Protein AF-A0A6J3V9W3-F1 (afdb_monomer)

Radius of gyration: 33.71 Å; Cα contacts (8 Å, |Δi|>4): 13; chains: 1; bounding box: 71×50×79 Å

InterPro domains:
  IPR002487 Transcription factor, K-box [PF01486] (4-91)
  IPR002487 Transcription factor, K-box [PS51297] (7-97)

Nearest PDB structures (foldseek):
  6b87-assembly1_A-2  TM=5.148E-01  e=8.961E+00  synthetic construct

Organism: NCBI:txid28532

Sequence (130 aa):
SDPASEVKFWQREVVALRQQLDSLQENHRQMMGQELPGLGAKGLQNLENQLEMSLRGVRMRKDQRMIDEIQELKRKGTFIHEENVELYKKVHEERAKNGTNMDSLLTNGLDIGDASSVPVQQIYEPLTSG

Structure (mmCIF, N/CA/C/O backbone):
data_AF-A0A6J3V9W3-F1
#
_entry.id   AF-A0A6J3V9W3-F1
#
loop_
_atom_site.group_PDB
_atom_site.id
_atom_site.type_symbol
_atom_site.label_atom_id
_atom_site.label_alt_id
_atom_site.label_comp_id
_atom_site.label_asym_id
_atom_site.label_entity_id
_atom_site.label_seq_id
_atom_site.pdbx_PDB_ins_code
_atom_site.Cartn_x
_atom_site.Cartn_y
_atom_site.Cartn_z
_atom_site.occupancy
_atom_site.B_iso_or_equiv
_atom_site.auth_seq_id
_atom_site.auth_comp_id
_atom_site.auth_asym_id
_atom_site.auth_atom_id
_atom_site.pdbx_PDB_model_num
ATOM 1 N N . SER A 1 1 ? -37.666 -29.175 15.762 1.00 60.62 1 SER A N 1
ATOM 2 C CA . SER A 1 1 ? -37.136 -27.960 16.404 1.00 60.62 1 SER A CA 1
ATOM 3 C C . SER A 1 1 ? -38.277 -27.107 16.904 1.00 60.62 1 SER A C 1
ATOM 5 O O . SER A 1 1 ? -39.293 -27.038 16.226 1.00 60.62 1 SER A O 1
ATOM 7 N N . ASP A 1 2 ? -38.132 -26.521 18.092 1.00 81.38 2 ASP A N 1
ATOM 8 C CA . ASP A 1 2 ? -39.088 -25.563 18.653 1.00 81.38 2 ASP A CA 1
ATOM 9 C C . ASP A 1 2 ? -38.917 -24.192 17.955 1.00 81.38 2 ASP A C 1
ATOM 11 O O . ASP A 1 2 ? -37.836 -23.603 18.067 1.00 81.38 2 ASP A O 1
ATOM 15 N N . PRO A 1 3 ? -39.939 -23.672 17.246 1.00 79.31 3 PRO A N 1
ATOM 16 C CA . PRO A 1 3 ? -39.862 -22.400 16.521 1.00 79.31 3 PRO A CA 1
ATOM 17 C C . PRO A 1 3 ? -39.461 -21.213 17.407 1.00 79.31 3 PRO A C 1
ATOM 19 O O . PRO A 1 3 ? -38.773 -20.298 16.959 1.00 79.31 3 PRO A O 1
ATOM 22 N N . ALA A 1 4 ? -39.844 -21.225 18.688 1.00 83.38 4 ALA A N 1
ATOM 23 C CA . ALA A 1 4 ? -39.519 -20.140 19.611 1.00 83.38 4 ALA A CA 1
ATOM 24 C C . ALA A 1 4 ? -38.020 -20.087 19.950 1.00 83.38 4 ALA A C 1
ATOM 26 O O . ALA A 1 4 ? -37.459 -19.010 20.172 1.00 83.38 4 ALA A O 1
ATOM 27 N N . SER A 1 5 ? -37.356 -21.241 19.969 1.00 89.12 5 SER A N 1
ATOM 28 C CA . SER A 1 5 ? -35.917 -21.348 20.204 1.00 89.12 5 SER A CA 1
ATOM 29 C C . SER A 1 5 ? -35.099 -20.818 19.019 1.00 89.12 5 SER A C 1
ATOM 31 O O . SER A 1 5 ? -34.083 -20.150 19.220 1.00 89.12 5 SER A O 1
ATOM 33 N N . GLU A 1 6 ? -35.575 -21.034 17.793 1.00 90.81 6 GLU A N 1
ATOM 34 C CA . GLU A 1 6 ? -34.937 -20.541 16.569 1.00 90.81 6 GLU A CA 1
ATOM 35 C C . GLU A 1 6 ? -35.047 -19.014 16.444 1.00 90.81 6 GLU A C 1
ATOM 37 O O . GLU A 1 6 ? -34.053 -18.333 16.194 1.00 90.81 6 GLU A O 1
ATOM 42 N N . VAL A 1 7 ? -36.216 -18.445 16.755 1.00 92.75 7 VAL A N 1
ATOM 43 C CA . VAL A 1 7 ? -36.409 -16.984 16.791 1.00 92.75 7 VAL A CA 1
ATOM 44 C C . VAL A 1 7 ? -35.481 -16.319 17.816 1.00 92.75 7 VAL A C 1
ATOM 46 O O . VAL A 1 7 ? -34.823 -15.327 17.506 1.00 92.75 7 VAL A O 1
ATOM 49 N N . LYS A 1 8 ? -35.352 -16.884 19.026 1.00 93.62 8 LYS A N 1
ATOM 50 C CA . LYS A 1 8 ? -34.433 -16.364 20.060 1.00 93.62 8 LYS A CA 1
ATOM 51 C C . LYS A 1 8 ? -32.960 -16.470 19.666 1.00 93.62 8 LYS A C 1
ATOM 53 O O . LYS A 1 8 ? -32.145 -15.668 20.124 1.00 93.62 8 LYS A O 1
ATOM 58 N N . PHE A 1 9 ? -32.590 -17.478 18.880 1.00 95.19 9 PHE A N 1
ATOM 59 C CA . PHE A 1 9 ? -31.240 -17.600 18.339 1.00 95.19 9 PHE A CA 1
ATOM 60 C C . PHE A 1 9 ? -30.956 -16.466 17.349 1.00 95.19 9 PHE A C 1
ATOM 62 O O . PHE A 1 9 ? -30.047 -15.674 17.591 1.00 95.19 9 PHE A O 1
ATOM 69 N N . TRP A 1 10 ? -31.794 -16.310 16.323 1.00 96.56 10 TRP A N 1
ATOM 70 C CA . TRP A 1 10 ? -31.618 -15.266 15.310 1.00 96.56 10 TRP A CA 1
ATOM 71 C C . TRP A 1 10 ? -31.676 -13.858 15.889 1.00 96.56 10 TRP A C 1
ATOM 73 O O . TRP A 1 10 ? -30.941 -12.976 15.456 1.00 96.56 10 TRP A O 1
ATOM 83 N N . GLN A 1 11 ? -32.493 -13.639 16.916 1.00 96.69 11 GLN A N 1
ATOM 84 C CA . GLN A 1 11 ? -32.549 -12.343 17.577 1.00 96.69 11 GLN A CA 1
ATOM 85 C C . GLN A 1 11 ? -31.245 -11.998 18.307 1.00 96.69 11 GLN A C 1
ATOM 87 O O . GLN A 1 11 ? -30.798 -10.855 18.238 1.00 96.69 11 GLN A O 1
ATOM 92 N N . ARG A 1 12 ? -30.602 -12.976 18.960 1.00 96.56 12 ARG A N 1
ATOM 93 C CA . ARG A 1 12 ? -29.270 -12.784 19.556 1.00 96.56 12 ARG A CA 1
ATOM 94 C C . ARG A 1 12 ? -28.209 -12.546 18.490 1.00 96.56 12 ARG A C 1
ATOM 96 O O . ARG A 1 12 ? -27.390 -11.649 18.657 1.00 96.56 12 ARG A O 1
ATOM 103 N N . GLU A 1 13 ? -28.273 -13.293 17.395 1.00 97.38 13 GLU A N 1
ATOM 104 C CA . GLU A 1 13 ? -27.333 -13.157 16.283 1.00 97.38 13 GLU A CA 1
ATOM 105 C C . GLU A 1 13 ? -27.401 -11.761 15.652 1.00 97.38 13 GLU A C 1
ATOM 107 O O . GLU A 1 13 ? -26.384 -11.095 15.477 1.00 97.38 13 GLU A O 1
ATOM 112 N N . VAL A 1 14 ? -28.610 -11.252 15.403 1.00 97.69 14 VAL A N 1
ATOM 113 C CA . VAL A 1 14 ? -28.812 -9.895 14.875 1.00 97.69 14 VAL A CA 1
ATOM 114 C C . VAL A 1 14 ? -28.243 -8.834 15.818 1.00 97.69 14 VAL A C 1
ATOM 116 O O . VAL A 1 14 ? -27.650 -7.863 15.352 1.00 97.69 14 VAL A O 1
ATOM 119 N N . VAL A 1 15 ? -28.410 -8.992 17.134 1.00 97.56 15 VAL A N 1
ATOM 120 C CA . VAL A 1 15 ? -27.837 -8.057 18.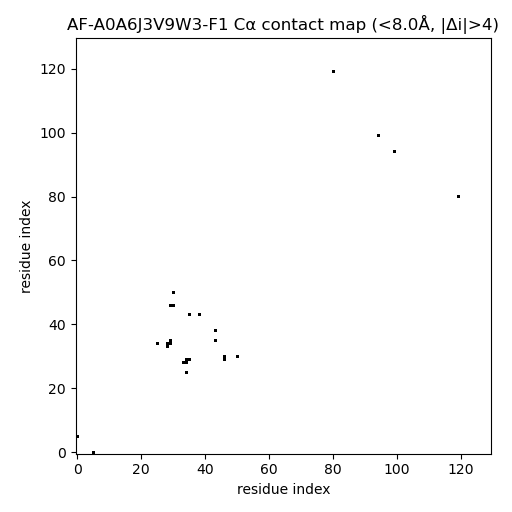114 1.00 97.56 15 VAL A CA 1
ATOM 121 C C . VAL A 1 15 ? -26.309 -8.107 18.088 1.00 97.56 15 VAL A C 1
ATOM 123 O O . VAL A 1 15 ? -25.677 -7.052 18.057 1.00 97.56 15 VAL A O 1
ATOM 126 N N . ALA A 1 16 ? -25.716 -9.301 18.041 1.00 97.75 16 ALA A N 1
ATOM 127 C CA . ALA A 1 16 ? -24.267 -9.468 17.983 1.00 97.75 16 ALA A CA 1
ATOM 128 C C . ALA A 1 16 ? -23.667 -8.844 16.712 1.00 97.75 16 ALA A C 1
ATOM 130 O O . ALA A 1 16 ? -22.702 -8.085 16.790 1.00 97.75 16 ALA A O 1
ATOM 131 N N . LEU A 1 17 ? -24.280 -9.088 15.550 1.00 98.06 17 LEU A N 1
ATOM 132 C CA . LEU A 1 17 ? -23.841 -8.514 14.276 1.00 98.06 17 LEU A CA 1
ATOM 133 C C . LEU A 1 17 ? -23.944 -6.985 14.258 1.00 98.06 17 LEU A C 1
ATOM 135 O O . LEU A 1 17 ? -23.051 -6.315 13.742 1.00 98.06 17 LEU A O 1
ATOM 139 N N . ARG A 1 18 ? -25.003 -6.416 14.848 1.00 97.88 18 ARG A N 1
ATOM 140 C CA . ARG A 1 18 ? -25.143 -4.957 14.981 1.00 97.88 18 ARG A CA 1
ATOM 141 C C . ARG A 1 18 ? -24.031 -4.366 15.841 1.00 97.88 18 ARG A C 1
ATOM 143 O O . ARG A 1 18 ? -23.386 -3.421 15.412 1.00 97.88 18 ARG A O 1
ATOM 150 N N . GLN A 1 19 ? -23.741 -4.975 16.988 1.00 97.94 19 GLN A N 1
ATOM 151 C CA . GLN A 1 19 ? -22.647 -4.530 17.856 1.00 97.94 19 GLN A CA 1
ATOM 152 C C . GLN A 1 19 ? -21.285 -4.603 17.155 1.00 97.94 19 GLN A C 1
ATOM 154 O O . GLN A 1 19 ? -20.473 -3.688 17.285 1.00 97.94 19 GLN A O 1
ATOM 159 N N . GLN A 1 20 ? -21.036 -5.666 16.384 1.00 97.94 20 GLN A N 1
ATOM 160 C CA . GLN A 1 20 ? -19.817 -5.780 15.583 1.00 97.94 20 GLN A CA 1
ATOM 161 C C . GLN A 1 20 ? -19.722 -4.668 14.535 1.00 97.94 20 GLN A C 1
ATOM 163 O O . GLN A 1 20 ? -18.673 -4.035 14.423 1.00 97.94 20 GLN A O 1
ATOM 168 N N . LEU A 1 21 ? -20.810 -4.395 13.811 1.00 97.75 21 LEU A N 1
ATOM 169 C CA . LEU A 1 21 ? -20.861 -3.319 12.823 1.00 97.75 21 LEU A CA 1
ATOM 170 C C . LEU A 1 21 ? -20.588 -1.952 13.461 1.00 97.75 21 LEU A C 1
ATOM 172 O O . LEU A 1 21 ? -19.737 -1.217 12.963 1.00 97.75 21 LEU A O 1
ATOM 176 N N . ASP A 1 22 ? -21.258 -1.642 14.569 1.00 96.88 22 ASP A N 1
ATOM 177 C CA . ASP A 1 22 ? -21.099 -0.369 15.274 1.00 96.88 22 ASP A CA 1
ATOM 178 C C . ASP A 1 22 ? -19.649 -0.191 15.747 1.00 96.88 22 ASP A C 1
ATOM 180 O O . ASP A 1 22 ? -19.043 0.860 15.534 1.00 96.88 22 ASP A O 1
ATOM 184 N N . SER A 1 23 ? -19.049 -1.253 16.302 1.00 94.38 23 SER A N 1
ATOM 185 C CA . SER A 1 23 ? -17.647 -1.242 16.735 1.00 94.38 23 SER A CA 1
ATOM 186 C C . SER A 1 23 ? -16.673 -1.021 15.576 1.00 94.38 23 SER A C 1
ATOM 188 O O . SER A 1 23 ? -15.695 -0.290 15.722 1.00 94.38 23 SER A O 1
ATOM 190 N N . LEU A 1 24 ? -16.947 -1.610 14.408 1.00 95.81 24 LEU A N 1
ATOM 191 C CA . LEU A 1 24 ? -16.111 -1.467 13.222 1.00 95.81 24 LEU A CA 1
ATOM 192 C C . LEU A 1 24 ? -16.199 -0.052 12.644 1.00 95.81 24 LEU A C 1
ATOM 194 O O . LEU A 1 24 ? -15.182 0.523 12.258 1.00 95.81 24 LEU A O 1
ATOM 198 N N . GLN A 1 25 ? -17.405 0.514 12.595 1.00 95.94 25 GLN A N 1
ATOM 199 C CA . GLN A 1 25 ? -17.630 1.879 12.127 1.00 95.94 25 GLN A CA 1
ATOM 200 C C . GLN A 1 25 ? -16.971 2.909 13.047 1.00 95.94 25 GLN A C 1
ATOM 202 O O . GLN A 1 25 ? -16.334 3.839 12.554 1.00 95.94 25 GLN A O 1
ATOM 207 N N . GLU A 1 26 ? -17.081 2.719 14.361 1.00 93.88 26 GLU A N 1
ATOM 208 C CA . GLU A 1 26 ? -16.383 3.533 15.357 1.00 93.88 26 GLU A CA 1
ATOM 209 C C . GLU A 1 26 ? -14.869 3.481 15.147 1.00 93.88 26 GLU A C 1
ATOM 211 O O . GLU A 1 26 ? -14.213 4.512 15.020 1.00 93.88 26 GLU A O 1
ATOM 216 N N . ASN A 1 27 ? -14.313 2.275 15.011 1.00 92.19 27 ASN A N 1
ATOM 217 C CA . ASN A 1 27 ? -12.882 2.102 14.783 1.00 92.19 27 ASN A CA 1
ATOM 218 C C . ASN A 1 27 ? -12.423 2.788 13.486 1.00 92.19 27 ASN A C 1
ATOM 220 O O . ASN A 1 27 ? -11.373 3.425 13.448 1.00 92.19 27 ASN A O 1
ATOM 224 N N . HIS A 1 28 ? -13.231 2.705 12.425 1.00 93.38 28 HIS A N 1
ATOM 225 C CA . HIS A 1 28 ? -12.956 3.402 11.173 1.00 93.38 28 HIS A CA 1
ATOM 226 C C . HIS A 1 28 ? -12.931 4.924 11.354 1.00 93.38 28 HIS A C 1
ATOM 228 O O . HIS A 1 28 ? -11.979 5.563 10.910 1.00 93.38 28 HIS A O 1
ATOM 234 N N . ARG A 1 29 ? -13.926 5.506 12.035 1.00 95.31 29 ARG A N 1
ATOM 235 C CA . ARG A 1 29 ? -13.952 6.945 12.343 1.00 95.31 29 ARG A CA 1
ATOM 236 C C . ARG A 1 29 ? -12.719 7.366 13.140 1.00 95.31 29 ARG A C 1
ATOM 238 O O . ARG A 1 29 ? -12.055 8.326 12.752 1.00 95.31 29 ARG A O 1
ATOM 245 N N . GLN A 1 30 ? -12.353 6.599 14.165 1.00 94.44 30 GLN A N 1
ATOM 246 C CA . GLN A 1 30 ? -11.154 6.846 14.968 1.00 94.44 30 GLN A CA 1
ATOM 247 C C . GLN A 1 30 ? -9.873 6.795 14.128 1.00 94.44 30 GLN A C 1
ATOM 249 O O . GLN A 1 30 ? -9.077 7.728 14.184 1.00 94.44 30 GLN A O 1
ATOM 254 N N . MET A 1 31 ? -9.695 5.781 13.273 1.00 92.88 31 MET A N 1
ATOM 255 C CA . MET A 1 31 ? -8.563 5.719 12.329 1.00 92.88 31 MET A CA 1
ATOM 256 C C . MET A 1 31 ? -8.514 6.911 11.367 1.00 92.88 31 MET A C 1
ATOM 258 O O . MET A 1 31 ? -7.432 7.312 10.946 1.00 92.88 31 MET A O 1
ATOM 262 N N . MET A 1 32 ? -9.666 7.505 11.052 1.00 93.25 32 MET A N 1
ATOM 263 C CA . MET A 1 32 ? -9.777 8.727 10.250 1.00 93.25 32 MET A CA 1
ATOM 264 C C . MET A 1 32 ? -9.605 10.017 11.071 1.00 93.25 32 MET A C 1
ATOM 266 O O . MET A 1 32 ? -9.806 11.110 10.541 1.00 93.25 32 MET A O 1
ATOM 270 N N . GLY A 1 33 ? -9.238 9.915 12.350 1.00 91.31 33 GLY A N 1
ATOM 271 C CA . GLY A 1 33 ? -9.026 11.052 13.244 1.00 91.31 33 GLY A CA 1
ATOM 272 C C . GLY A 1 33 ? -10.314 11.690 13.773 1.00 91.31 33 GLY A C 1
ATOM 273 O O . GLY A 1 33 ? -10.288 12.823 14.250 1.00 91.31 33 GLY A O 1
ATOM 274 N N . GLN A 1 34 ? -11.445 10.992 13.678 1.00 92.06 34 GLN A N 1
ATOM 275 C CA . GLN A 1 34 ? -12.752 11.455 14.146 1.00 92.06 34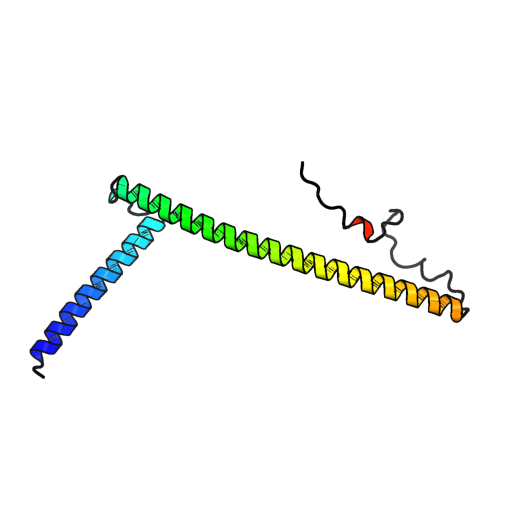 GLN A CA 1
ATOM 276 C C . GLN A 1 34 ? -13.086 10.829 15.505 1.00 92.06 34 GLN A C 1
ATOM 278 O O . GLN A 1 34 ? -12.553 9.781 15.854 1.00 92.06 34 GLN A O 1
ATOM 283 N N . GLU A 1 35 ? -13.953 11.482 16.288 1.00 88.00 35 GLU A N 1
ATOM 284 C CA . GLU A 1 35 ? -14.472 10.963 17.575 1.00 88.00 35 GLU A CA 1
ATOM 285 C C . GLU A 1 35 ? -13.388 10.574 18.610 1.00 88.00 35 GLU A C 1
ATOM 287 O O . GLU A 1 35 ? -13.629 9.882 19.597 1.00 88.00 35 GLU A O 1
ATOM 292 N N . LEU A 1 36 ? -12.191 11.145 18.454 1.00 84.50 36 LEU A N 1
ATOM 293 C CA . LEU A 1 36 ? -11.033 10.955 19.329 1.00 84.50 36 LEU A CA 1
ATOM 294 C C . LEU A 1 36 ? -11.218 11.372 20.801 1.00 84.50 36 LEU A C 1
ATOM 296 O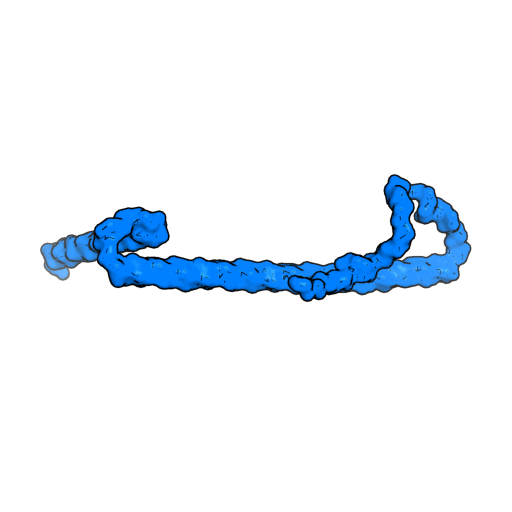 O . LEU A 1 36 ? -10.573 10.752 21.645 1.00 84.50 36 LEU A O 1
ATOM 300 N N . PRO A 1 37 ? -12.064 12.361 21.171 1.00 82.69 37 PRO A N 1
ATOM 301 C CA . PRO A 1 37 ? -12.270 12.720 22.578 1.00 82.69 37 PRO A CA 1
ATOM 302 C C . PRO A 1 37 ? -12.789 11.571 23.461 1.00 82.69 37 PRO A C 1
ATOM 304 O O . PRO A 1 37 ? -12.656 11.644 24.680 1.00 82.69 37 PRO A O 1
ATOM 307 N N . GLY A 1 38 ? -13.364 10.515 22.868 1.00 80.00 38 GLY A N 1
ATOM 308 C CA . GLY A 1 38 ? -13.774 9.297 23.577 1.00 80.00 38 GLY A CA 1
ATOM 309 C C . GLY A 1 38 ? -12.625 8.334 23.908 1.00 80.00 38 GLY A C 1
ATOM 310 O O . GLY A 1 38 ? -12.811 7.403 24.693 1.00 80.00 38 GLY A O 1
ATOM 311 N N . LEU A 1 39 ? -11.429 8.548 23.348 1.00 86.19 39 LEU A N 1
ATOM 312 C CA . LEU A 1 39 ? -10.245 7.727 23.587 1.00 86.19 39 LEU A CA 1
ATOM 313 C C . LEU A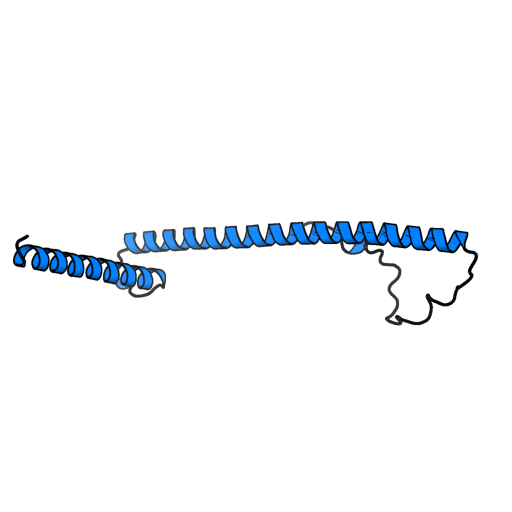 1 39 ? -9.375 8.331 24.695 1.00 86.19 39 LEU A C 1
ATOM 315 O O . LEU A 1 39 ? -8.935 9.476 24.630 1.00 86.19 39 LEU A O 1
ATOM 319 N N . GLY A 1 40 ? -9.054 7.525 25.708 1.00 91.25 40 GLY A N 1
ATOM 320 C CA . GLY A 1 40 ? -8.019 7.881 26.681 1.00 91.25 40 GLY A CA 1
ATOM 321 C C . GLY A 1 40 ? -6.613 7.854 26.065 1.00 91.25 40 GLY A C 1
ATOM 322 O O . GLY A 1 40 ? -6.403 7.293 24.990 1.00 91.25 40 GLY A O 1
ATOM 323 N N . ALA A 1 41 ? -5.615 8.368 26.792 1.00 93.19 41 ALA A N 1
ATOM 324 C CA . ALA A 1 41 ? -4.224 8.464 26.321 1.00 93.19 41 ALA A CA 1
ATOM 325 C C . ALA A 1 41 ? -3.653 7.139 25.774 1.00 93.19 41 ALA A C 1
ATOM 327 O O . ALA A 1 41 ? -3.009 7.116 24.730 1.00 93.19 41 ALA A O 1
ATOM 328 N N . LYS A 1 42 ? -3.947 6.009 26.432 1.00 93.94 42 LYS A N 1
ATOM 329 C CA . LYS A 1 42 ? -3.533 4.677 25.960 1.00 93.94 42 LYS A CA 1
ATOM 330 C C . LYS A 1 42 ? -4.202 4.285 24.636 1.00 93.94 42 LYS A C 1
ATOM 332 O O . LYS A 1 42 ? -3.571 3.651 23.799 1.00 93.94 42 LYS A O 1
ATOM 337 N N . GLY A 1 43 ? -5.474 4.644 24.458 1.00 91.50 43 GLY A N 1
ATOM 338 C CA . GLY A 1 43 ? -6.216 4.392 23.222 1.00 91.50 43 GLY A CA 1
ATOM 339 C C . GLY A 1 43 ? -5.655 5.203 22.057 1.00 91.50 43 GLY A C 1
ATOM 340 O O . GLY A 1 43 ? -5.415 4.645 20.992 1.00 91.50 43 GLY A O 1
ATOM 341 N N . LEU A 1 44 ? -5.349 6.480 22.300 1.00 94.75 44 LEU A N 1
ATOM 342 C CA . LEU A 1 44 ? -4.698 7.351 21.320 1.00 94.75 44 LEU A CA 1
ATOM 343 C C . LEU A 1 44 ? -3.305 6.840 20.929 1.00 94.75 44 LE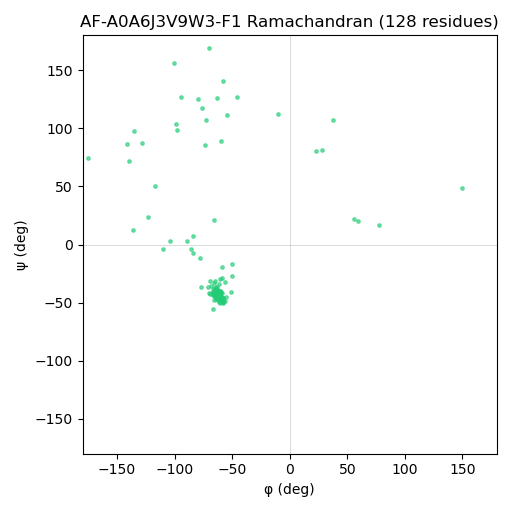U A C 1
ATOM 345 O O . LEU A 1 44 ? -3.012 6.760 19.741 1.00 94.75 44 LEU A O 1
ATOM 349 N N . GLN A 1 45 ? -2.484 6.408 21.893 1.00 95.81 45 GLN A N 1
ATOM 350 C CA . GLN A 1 45 ? -1.166 5.837 21.593 1.00 95.81 45 GLN A CA 1
ATOM 351 C C . GLN A 1 45 ? -1.263 4.565 20.741 1.00 95.81 45 GLN A C 1
ATOM 353 O O . GLN A 1 45 ? -0.473 4.360 19.823 1.00 95.81 45 GLN A O 1
ATOM 358 N N . ASN A 1 46 ? -2.231 3.692 21.034 1.00 94.69 46 ASN A N 1
ATOM 359 C CA . ASN A 1 46 ? -2.450 2.486 20.239 1.00 94.69 46 ASN A CA 1
ATOM 360 C C . ASN A 1 46 ? -2.861 2.827 18.802 1.00 94.69 46 ASN A C 1
ATOM 362 O O . ASN A 1 46 ? -2.359 2.210 17.864 1.00 94.69 46 ASN A O 1
ATOM 366 N N . LEU A 1 47 ? -3.752 3.807 18.644 1.00 95.38 47 LEU A N 1
ATOM 367 C CA . LEU A 1 47 ? -4.210 4.281 17.344 1.00 95.38 47 LEU A CA 1
ATOM 368 C C . LEU A 1 47 ? -3.055 4.871 16.526 1.00 95.38 47 LEU A C 1
ATOM 370 O O . LEU A 1 47 ? -2.886 4.523 15.359 1.00 95.38 47 LEU A O 1
ATOM 374 N N . GLU A 1 48 ? -2.227 5.708 17.151 1.00 95.56 48 GLU A N 1
ATOM 375 C CA . GLU A 1 48 ? -1.024 6.274 16.538 1.00 95.56 48 GLU A CA 1
ATOM 376 C C . GLU A 1 48 ? -0.068 5.172 16.067 1.00 95.56 48 GLU A C 1
ATOM 378 O O . GLU A 1 48 ? 0.304 5.145 14.894 1.00 95.56 48 GLU A O 1
ATOM 383 N N . ASN A 1 49 ? 0.247 4.206 16.934 1.00 97.19 49 ASN A N 1
ATOM 384 C CA . ASN A 1 49 ? 1.125 3.086 16.591 1.00 97.19 49 ASN A CA 1
ATOM 385 C C . ASN A 1 49 ? 0.570 2.271 15.411 1.00 97.19 49 ASN A C 1
ATOM 387 O O . ASN A 1 49 ? 1.311 1.885 14.505 1.00 97.19 49 ASN A O 1
ATOM 391 N N . GLN A 1 50 ? -0.741 2.014 15.392 1.00 96.31 50 GLN A N 1
ATOM 392 C CA . GLN A 1 50 ? -1.395 1.280 14.309 1.00 96.31 50 GLN A CA 1
ATOM 393 C C . GLN A 1 50 ? -1.319 2.043 12.977 1.00 96.31 50 GLN A C 1
ATOM 395 O O . GLN A 1 50 ? -0.997 1.457 11.934 1.00 96.31 50 GLN A O 1
ATOM 400 N N . LEU A 1 51 ? -1.576 3.352 13.001 1.00 96.81 51 LEU A N 1
ATOM 401 C CA . LEU A 1 51 ? -1.463 4.215 11.827 1.00 96.81 51 LEU A CA 1
ATOM 402 C C . LEU A 1 51 ? -0.016 4.295 11.334 1.00 96.81 51 LEU A C 1
ATOM 404 O O . LEU A 1 51 ? 0.224 4.124 10.140 1.00 96.81 51 LEU A O 1
ATOM 408 N N . GLU A 1 52 ? 0.957 4.459 12.228 1.00 97.81 52 GLU A N 1
ATOM 409 C CA . GLU A 1 52 ? 2.374 4.507 11.868 1.00 97.81 52 GLU A CA 1
ATOM 410 C C . GLU A 1 52 ? 2.836 3.198 11.213 1.00 97.81 52 GLU A C 1
ATOM 412 O O . GLU A 1 52 ? 3.432 3.215 10.130 1.00 97.81 52 GLU A O 1
ATOM 417 N N . MET A 1 53 ? 2.524 2.050 11.824 1.00 97.81 53 MET A N 1
ATOM 418 C CA . MET A 1 53 ? 2.887 0.736 11.287 1.00 97.81 53 MET A CA 1
ATOM 419 C C . MET A 1 53 ? 2.263 0.497 9.909 1.00 97.81 53 MET A C 1
ATOM 421 O O . MET A 1 53 ? 2.948 0.049 8.982 1.00 97.81 53 MET A O 1
ATOM 425 N N . SER A 1 54 ? 0.975 0.816 9.747 1.00 96.81 54 SER A N 1
ATOM 426 C CA . SER A 1 54 ? 0.279 0.643 8.468 1.00 96.81 54 SER A CA 1
ATOM 427 C C . SER A 1 54 ? 0.841 1.567 7.382 1.00 96.81 54 SER A C 1
ATOM 429 O O . SER A 1 54 ? 1.116 1.111 6.268 1.00 96.81 54 SER A O 1
ATOM 431 N N . LEU A 1 55 ? 1.114 2.833 7.711 1.00 97.75 55 LEU A N 1
ATOM 432 C CA . LEU A 1 55 ? 1.706 3.810 6.801 1.00 97.75 55 LEU A CA 1
ATOM 433 C C . LEU A 1 55 ? 3.118 3.398 6.377 1.00 97.75 55 LEU A C 1
ATOM 435 O O . LEU A 1 55 ? 3.445 3.460 5.189 1.00 97.75 55 LEU A O 1
ATOM 439 N N . ARG A 1 56 ? 3.940 2.928 7.322 1.00 98.44 56 ARG A N 1
ATOM 440 C CA . ARG A 1 56 ? 5.259 2.353 7.034 1.00 98.44 56 ARG A CA 1
ATOM 441 C C . ARG A 1 56 ? 5.137 1.191 6.051 1.00 98.44 56 ARG A C 1
ATOM 443 O O . ARG A 1 56 ? 5.834 1.185 5.042 1.00 98.44 56 ARG A O 1
ATOM 450 N N . GLY A 1 57 ? 4.216 0.256 6.286 1.00 98.44 57 GLY A N 1
ATOM 451 C CA . GLY A 1 57 ? 3.985 -0.878 5.388 1.00 98.44 57 GLY A CA 1
ATOM 452 C C . GLY A 1 57 ? 3.506 -0.473 3.987 1.00 98.44 57 GLY A C 1
ATOM 453 O O . GLY A 1 57 ? 3.898 -1.085 2.992 1.00 98.44 57 GLY A O 1
ATOM 454 N N . VAL A 1 58 ? 2.672 0.566 3.871 1.00 98.50 58 VAL A N 1
ATOM 455 C CA . VAL A 1 58 ? 2.260 1.126 2.569 1.00 98.50 58 VAL A CA 1
ATOM 456 C C . VAL A 1 58 ? 3.451 1.747 1.842 1.00 98.50 58 VAL A C 1
ATOM 458 O O . VAL A 1 58 ? 3.659 1.448 0.666 1.00 98.50 58 VAL A O 1
ATOM 461 N N . ARG A 1 59 ? 4.254 2.567 2.533 1.00 98.62 59 ARG A N 1
ATOM 462 C CA . ARG A 1 59 ? 5.45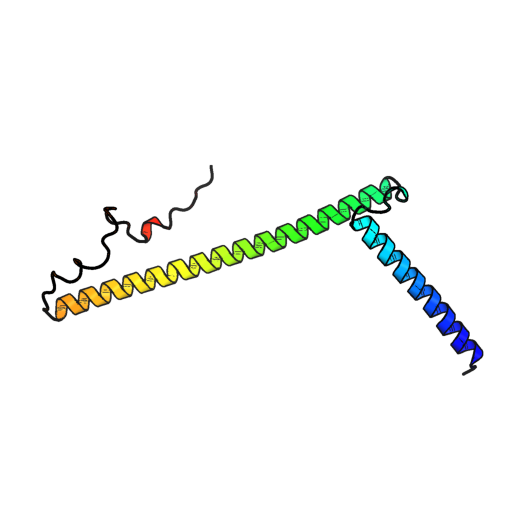2 3.198 1.960 1.00 98.62 59 ARG A CA 1
ATOM 463 C C . ARG A 1 59 ? 6.455 2.155 1.483 1.00 98.62 59 ARG A C 1
ATOM 465 O O . ARG A 1 59 ? 6.804 2.177 0.314 1.00 98.62 59 ARG A O 1
ATOM 472 N N . MET A 1 60 ? 6.790 1.175 2.321 1.00 98.56 60 MET A N 1
ATOM 473 C CA . MET A 1 60 ? 7.711 0.093 1.956 1.00 98.56 60 MET A CA 1
ATOM 474 C C . MET A 1 60 ? 7.268 -0.655 0.694 1.00 98.56 60 MET A C 1
ATOM 476 O O . MET A 1 60 ? 8.074 -0.880 -0.201 1.00 98.56 60 MET A O 1
ATOM 480 N N . ARG A 1 61 ? 5.980 -1.013 0.580 1.00 98.62 61 ARG A N 1
ATOM 481 C CA . ARG A 1 61 ? 5.462 -1.696 -0.619 1.00 98.62 61 ARG A CA 1
ATOM 482 C C . ARG A 1 61 ? 5.523 -0.820 -1.867 1.00 98.62 61 ARG A C 1
ATOM 484 O O . ARG A 1 61 ? 5.811 -1.324 -2.949 1.00 98.62 61 ARG A O 1
ATOM 491 N N . LYS A 1 62 ? 5.222 0.472 -1.726 1.00 98.62 62 LYS A N 1
ATOM 492 C CA . LYS A 1 62 ? 5.313 1.439 -2.824 1.00 98.62 62 LYS A CA 1
ATOM 493 C C . LYS A 1 62 ? 6.764 1.591 -3.285 1.00 98.62 62 LYS A C 1
ATOM 495 O O . LYS A 1 62 ? 7.018 1.528 -4.482 1.00 98.62 62 LYS A O 1
ATOM 500 N N . ASP A 1 63 ? 7.686 1.741 -2.342 1.00 98.56 63 ASP A N 1
ATOM 501 C CA . ASP A 1 63 ? 9.106 1.937 -2.620 1.00 98.56 63 ASP A CA 1
ATOM 502 C C . ASP A 1 63 ? 9.705 0.684 -3.271 1.00 98.56 63 ASP A C 1
ATOM 504 O O . ASP A 1 63 ? 10.367 0.801 -4.297 1.00 98.56 63 ASP A O 1
ATOM 508 N N . GLN A 1 64 ? 9.380 -0.515 -2.771 1.00 98.56 64 GLN A N 1
ATOM 509 C CA . GLN A 1 64 ? 9.805 -1.771 -3.397 1.00 98.56 64 GLN A CA 1
ATOM 510 C C . GLN A 1 64 ? 9.314 -1.875 -4.844 1.00 98.56 64 GLN A C 1
ATOM 512 O O . GLN A 1 64 ? 10.110 -2.120 -5.741 1.00 98.56 64 GLN A O 1
ATOM 517 N N . ARG A 1 65 ? 8.027 -1.600 -5.098 1.00 98.44 65 ARG A N 1
ATOM 518 C CA . ARG A 1 65 ? 7.477 -1.622 -6.462 1.00 98.44 65 ARG A CA 1
ATOM 519 C C . ARG A 1 65 ? 8.182 -0.626 -7.386 1.00 98.44 65 ARG A C 1
ATOM 521 O O . ARG A 1 65 ? 8.413 -0.939 -8.547 1.00 98.44 65 ARG A O 1
ATOM 528 N N . MET A 1 66 ? 8.491 0.575 -6.896 1.00 98.38 66 MET A N 1
ATOM 529 C CA . MET A 1 66 ? 9.222 1.574 -7.680 1.00 98.38 66 MET A CA 1
ATOM 530 C C . MET A 1 66 ? 10.647 1.112 -7.989 1.00 98.38 66 MET A C 1
ATOM 532 O O . MET A 1 66 ? 11.100 1.279 -9.116 1.00 98.38 66 MET A O 1
ATOM 536 N N . ILE A 1 67 ? 11.341 0.516 -7.016 1.00 98.38 67 ILE A N 1
ATOM 537 C CA . ILE A 1 67 ? 12.678 -0.058 -7.214 1.00 98.38 67 ILE A CA 1
ATOM 538 C C . ILE A 1 67 ? 12.630 -1.160 -8.275 1.00 98.38 67 ILE A C 1
ATOM 540 O O . ILE A 1 67 ? 13.446 -1.136 -9.196 1.00 98.38 67 ILE A O 1
ATOM 544 N N . ASP A 1 68 ? 11.662 -2.071 -8.181 1.00 98.50 68 ASP A N 1
ATOM 545 C CA . ASP A 1 68 ? 11.488 -3.167 -9.137 1.00 98.50 68 ASP A CA 1
ATOM 546 C C . ASP A 1 68 ? 11.246 -2.627 -10.559 1.00 98.50 68 ASP A C 1
ATOM 548 O O . ASP A 1 68 ? 11.893 -3.063 -11.511 1.00 98.50 68 ASP A O 1
ATOM 552 N N . GLU A 1 69 ? 10.380 -1.617 -10.705 1.00 98.31 69 GLU A N 1
ATOM 553 C CA . GLU A 1 69 ? 10.101 -0.980 -11.999 1.00 98.31 69 GLU A CA 1
ATOM 554 C C . GLU A 1 69 ? 11.343 -0.281 -12.572 1.00 98.31 69 GLU A C 1
ATOM 556 O O . GLU A 1 69 ? 11.661 -0.435 -13.750 1.00 98.31 69 GLU A O 1
ATOM 561 N N . ILE A 1 70 ? 12.098 0.446 -11.740 1.00 97.94 70 ILE A N 1
ATOM 562 C CA . ILE A 1 70 ? 13.353 1.089 -12.155 1.00 97.94 70 ILE A CA 1
ATOM 563 C C . ILE A 1 70 ? 14.358 0.040 -12.642 1.00 97.94 70 ILE A C 1
ATOM 565 O O . ILE A 1 70 ? 15.032 0.258 -13.650 1.00 97.94 70 ILE A O 1
ATOM 569 N N . GLN A 1 71 ? 14.487 -1.085 -11.939 1.00 97.75 71 GLN A N 1
ATOM 570 C CA . GLN A 1 71 ? 15.403 -2.158 -12.325 1.00 97.75 71 GLN A CA 1
ATOM 571 C C . GLN A 1 71 ? 14.993 -2.802 -13.650 1.00 97.75 71 GLN A C 1
ATOM 573 O O . GLN A 1 71 ? 15.845 -3.001 -14.519 1.00 97.75 71 GLN A O 1
ATOM 578 N N . GLU A 1 72 ? 13.703 -3.071 -13.844 1.00 98.31 72 GLU A N 1
ATOM 579 C CA . GLU A 1 72 ? 13.210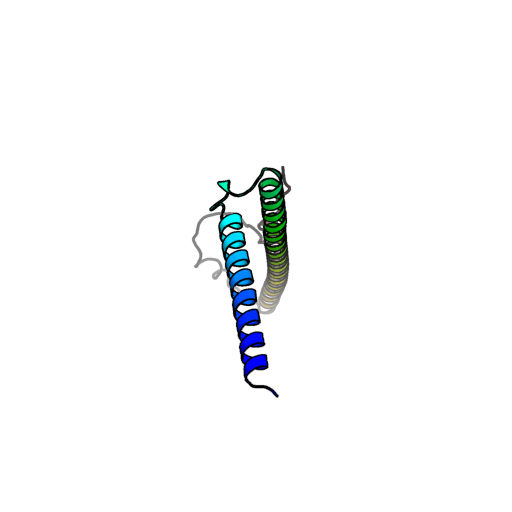 -3.659 -15.087 1.00 98.31 72 GLU A CA 1
ATOM 580 C C . GLU A 1 72 ? 13.371 -2.702 -16.275 1.00 98.31 72 GLU A C 1
ATOM 582 O O . GLU A 1 72 ? 13.815 -3.114 -17.349 1.00 98.31 72 GLU A O 1
ATOM 587 N N . LEU A 1 73 ? 13.089 -1.410 -16.086 1.00 97.69 73 LEU A N 1
ATOM 588 C CA . LEU A 1 73 ? 13.326 -0.393 -17.111 1.00 97.69 73 LEU A CA 1
ATOM 589 C C . LEU A 1 73 ? 14.812 -0.264 -17.449 1.00 97.69 73 LEU A C 1
ATOM 591 O O . LEU A 1 73 ? 15.159 -0.201 -18.628 1.00 97.69 73 LEU A O 1
ATOM 595 N N . LYS A 1 74 ? 15.702 -0.299 -16.449 1.00 95.44 74 LYS A N 1
ATOM 596 C CA . LYS A 1 74 ? 17.153 -0.306 -16.683 1.00 95.44 74 LYS A CA 1
ATOM 597 C C . LYS A 1 74 ? 17.588 -1.521 -17.495 1.00 95.44 74 LYS A C 1
ATOM 599 O O . LYS A 1 74 ? 18.363 -1.357 -18.431 1.00 95.44 74 LYS A O 1
ATOM 604 N N . ARG A 1 75 ? 17.070 -2.713 -17.181 1.00 96.94 75 ARG A N 1
ATOM 605 C CA . ARG A 1 75 ? 17.369 -3.952 -17.917 1.00 96.94 75 ARG A CA 1
ATOM 606 C C . ARG A 1 75 ? 16.918 -3.866 -19.374 1.00 96.94 75 ARG A C 1
ATOM 608 O O . ARG A 1 75 ? 17.685 -4.205 -20.271 1.00 96.94 75 ARG A O 1
ATOM 615 N N . LYS A 1 76 ? 15.699 -3.373 -19.617 1.00 96.62 76 LYS A N 1
ATOM 616 C CA . LYS A 1 76 ? 15.173 -3.148 -20.974 1.00 96.62 76 LYS A CA 1
ATOM 617 C C . LYS A 1 76 ? 15.997 -2.114 -21.738 1.00 96.62 76 LYS A C 1
ATOM 619 O O . LYS A 1 76 ? 16.305 -2.337 -22.902 1.00 96.62 76 LYS A O 1
ATOM 624 N N . GLY A 1 77 ? 16.377 -1.018 -21.081 1.00 92.69 77 GLY A N 1
ATOM 625 C CA . GLY A 1 77 ? 17.231 0.017 -21.664 1.00 92.69 77 GLY A CA 1
ATOM 626 C C . GLY A 1 77 ? 18.580 -0.537 -22.120 1.00 92.69 77 GLY A C 1
ATOM 627 O O . GLY A 1 77 ? 18.980 -0.305 -23.258 1.00 92.69 77 GLY A O 1
ATOM 628 N N . THR A 1 78 ? 19.237 -1.338 -21.276 1.00 92.19 78 THR A N 1
ATOM 629 C CA . THR A 1 78 ? 20.496 -2.012 -21.625 1.00 92.19 78 THR A CA 1
ATOM 630 C C . THR A 1 78 ? 20.320 -2.979 -22.794 1.00 92.19 78 THR A C 1
ATOM 632 O O . THR A 1 78 ? 21.084 -2.909 -23.750 1.00 92.19 78 THR A O 1
ATOM 635 N N . PHE A 1 79 ? 19.279 -3.815 -22.775 1.00 94.44 79 PHE A N 1
ATOM 636 C CA . PHE A 1 79 ? 19.012 -4.770 -23.855 1.00 94.44 79 PHE A CA 1
ATOM 637 C C . PHE A 1 79 ? 18.790 -4.082 -25.213 1.00 94.44 79 PHE A C 1
ATOM 639 O O . PHE A 1 79 ? 19.406 -4.449 -26.209 1.00 94.44 79 PHE A O 1
ATOM 646 N N . ILE A 1 80 ? 17.958 -3.035 -25.252 1.00 93.62 80 ILE A N 1
ATOM 647 C CA . ILE A 1 80 ? 17.701 -2.262 -26.480 1.00 93.62 80 ILE A CA 1
ATOM 648 C C . ILE A 1 80 ? 18.979 -1.564 -26.960 1.00 93.62 80 ILE A C 1
ATOM 650 O O . ILE A 1 80 ? 19.216 -1.441 -28.161 1.00 93.62 80 ILE A O 1
ATOM 654 N N . HIS A 1 81 ? 19.812 -1.083 -26.036 1.00 87.56 81 HIS A N 1
ATOM 655 C CA . HIS A 1 81 ? 21.090 -0.476 -26.388 1.00 87.56 81 HIS A CA 1
ATOM 656 C C . HIS A 1 81 ? 22.029 -1.485 -27.061 1.00 87.56 81 HIS A C 1
ATOM 658 O O . HIS A 1 81 ? 22.585 -1.178 -28.115 1.00 87.56 81 HIS A O 1
ATOM 664 N N . GLU A 1 82 ? 22.167 -2.682 -26.491 1.00 90.19 82 GLU A N 1
ATOM 665 C CA . GLU A 1 82 ? 22.981 -3.764 -27.054 1.00 90.19 82 GLU A CA 1
ATOM 666 C C . GLU A 1 82 ? 22.499 -4.166 -28.456 1.00 90.19 82 GLU A C 1
ATOM 668 O O . GLU A 1 82 ? 23.303 -4.227 -29.389 1.00 90.19 82 GLU A O 1
ATOM 673 N N . GLU A 1 83 ? 21.186 -4.344 -28.635 1.00 92.94 83 GLU A N 1
ATOM 674 C CA . GLU A 1 83 ? 20.585 -4.675 -29.932 1.00 92.94 83 GLU A CA 1
ATOM 675 C C . GLU A 1 83 ? 20.830 -3.570 -30.971 1.00 92.94 83 GLU A C 1
ATOM 677 O O . GLU A 1 83 ? 21.252 -3.848 -32.096 1.00 92.94 83 GLU A O 1
ATOM 682 N N . ASN A 1 84 ? 20.646 -2.300 -30.596 1.00 88.62 84 ASN A N 1
ATOM 683 C CA . ASN A 1 84 ? 20.918 -1.174 -31.489 1.00 88.62 84 ASN A CA 1
ATOM 684 C C . ASN A 1 84 ? 22.387 -1.132 -31.923 1.00 88.62 84 ASN A C 1
ATOM 686 O O . ASN A 1 84 ? 22.666 -0.931 -33.105 1.00 88.62 84 ASN A O 1
ATOM 690 N N . VAL A 1 85 ? 23.332 -1.340 -31.000 1.00 89.75 85 VAL A N 1
ATOM 691 C CA . VAL A 1 85 ? 24.770 -1.386 -31.319 1.00 89.75 85 VAL A CA 1
ATOM 692 C C . VAL A 1 85 ? 25.074 -2.511 -32.311 1.00 89.75 85 VAL A C 1
ATOM 694 O O . VAL A 1 85 ? 25.804 -2.294 -33.283 1.00 89.75 85 VAL A O 1
ATOM 697 N N . GLU A 1 86 ? 24.492 -3.696 -32.116 1.00 91.75 86 GLU A N 1
ATOM 698 C CA . GLU A 1 86 ? 24.669 -4.823 -33.033 1.00 91.75 86 GLU A CA 1
ATOM 699 C C . GLU A 1 86 ? 24.083 -4.534 -34.425 1.00 91.75 86 GLU A C 1
ATOM 701 O O . GLU A 1 86 ? 24.721 -4.824 -35.443 1.00 91.75 86 GLU A O 1
ATOM 706 N N . LEU A 1 87 ? 22.900 -3.918 -34.490 1.00 90.06 87 LEU A N 1
ATOM 707 C CA . LEU A 1 87 ? 22.266 -3.519 -35.747 1.00 90.06 87 LEU A CA 1
ATOM 708 C C . LEU A 1 87 ? 23.087 -2.464 -36.493 1.00 90.06 87 LEU A C 1
ATOM 710 O O . LEU A 1 87 ? 23.316 -2.621 -37.694 1.00 90.06 87 LEU A O 1
ATOM 714 N N . TYR A 1 88 ? 23.590 -1.434 -35.804 1.00 85.25 88 TYR A N 1
ATOM 715 C CA . TYR A 1 88 ? 24.477 -0.437 -36.412 1.00 85.25 88 TYR A CA 1
ATOM 716 C C . TYR A 1 88 ? 25.723 -1.095 -37.006 1.00 85.25 88 TYR A C 1
ATOM 718 O O . TYR A 1 88 ? 26.070 -0.827 -38.158 1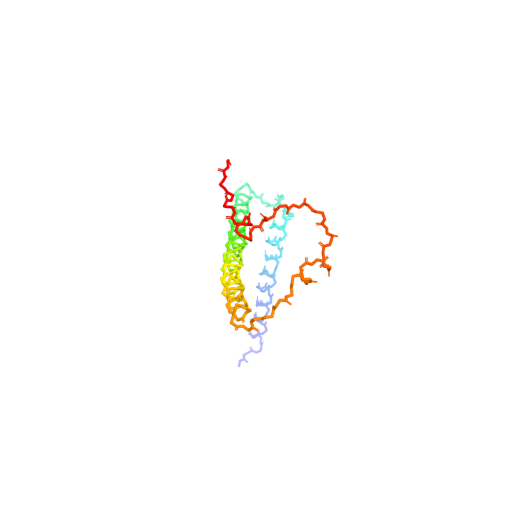.00 85.25 88 TYR A O 1
ATOM 726 N N . LYS A 1 89 ? 26.358 -2.007 -36.261 1.00 87.19 89 LYS A N 1
ATOM 727 C CA . LYS A 1 89 ? 27.521 -2.756 -36.746 1.00 87.19 89 LYS A CA 1
ATOM 728 C C . LYS A 1 89 ? 27.192 -3.548 -38.016 1.00 87.19 89 LYS A C 1
ATOM 730 O O . LYS A 1 89 ? 27.899 -3.403 -39.010 1.00 87.19 89 LYS A O 1
ATOM 735 N N . LYS A 1 90 ? 26.092 -4.310 -38.022 1.00 87.81 90 LYS A N 1
ATOM 736 C CA . LYS A 1 90 ? 25.643 -5.080 -39.198 1.00 87.81 90 LYS A CA 1
ATOM 737 C C . LYS A 1 90 ? 25.383 -4.183 -40.409 1.00 87.81 90 LYS A C 1
ATOM 739 O O . LYS A 1 90 ? 25.834 -4.495 -41.507 1.00 87.81 90 LYS A O 1
ATOM 744 N N . VAL A 1 91 ? 24.706 -3.048 -40.224 1.00 83.25 91 VAL A N 1
ATOM 745 C CA . VAL A 1 91 ? 24.440 -2.088 -41.310 1.00 83.25 91 VAL A CA 1
ATOM 746 C C . VAL A 1 91 ? 25.742 -1.543 -41.899 1.00 83.25 91 VAL A C 1
ATOM 748 O O . VAL A 1 91 ? 25.867 -1.454 -43.120 1.00 83.25 91 VAL A O 1
ATOM 751 N N . HIS A 1 92 ? 26.722 -1.198 -41.062 1.00 80.94 92 HIS A N 1
ATOM 752 C CA . HIS A 1 92 ? 28.026 -0.728 -41.530 1.00 80.94 92 HIS A CA 1
ATOM 753 C C . HIS A 1 92 ? 28.817 -1.816 -42.268 1.00 80.94 92 HIS A C 1
ATOM 755 O O . HIS A 1 92 ? 29.403 -1.533 -43.313 1.00 80.94 92 HIS A O 1
ATOM 761 N N . GLU A 1 93 ? 28.798 -3.055 -41.775 1.00 81.12 93 GLU A N 1
ATOM 762 C CA . GLU A 1 93 ? 29.455 -4.192 -42.428 1.00 81.12 93 GLU A CA 1
ATOM 763 C C . GLU A 1 93 ? 28.842 -4.507 -43.800 1.00 81.12 93 GLU A C 1
ATOM 765 O O . GLU A 1 93 ? 29.575 -4.704 -44.767 1.00 81.12 93 GLU A O 1
ATOM 770 N N . GLU A 1 94 ? 27.513 -4.501 -43.923 1.00 80.69 94 GLU A N 1
ATOM 771 C CA . GLU A 1 94 ? 26.833 -4.731 -45.204 1.00 80.69 94 GLU A CA 1
ATOM 772 C C . GLU A 1 94 ? 27.058 -3.580 -46.196 1.00 80.69 94 GLU A C 1
ATOM 774 O O . GLU A 1 94 ? 27.256 -3.813 -47.390 1.00 80.69 94 GLU A O 1
ATOM 779 N N . ARG A 1 95 ? 27.121 -2.330 -45.716 1.00 72.62 95 ARG A N 1
ATOM 780 C CA . ARG A 1 95 ? 27.482 -1.167 -46.548 1.00 72.62 95 ARG A CA 1
ATOM 781 C C . ARG A 1 95 ? 28.917 -1.250 -47.072 1.00 72.62 95 ARG A C 1
ATOM 783 O O . ARG A 1 95 ? 29.148 -0.917 -48.232 1.00 72.62 95 ARG A O 1
ATOM 790 N N . ALA A 1 96 ? 29.860 -1.723 -46.255 1.00 73.00 96 ALA A N 1
ATOM 791 C CA . ALA A 1 96 ? 31.251 -1.920 -46.666 1.00 73.00 96 ALA A CA 1
ATOM 792 C C . ALA A 1 96 ? 31.400 -3.020 -47.733 1.00 73.00 96 ALA A C 1
ATOM 794 O O . ALA A 1 96 ? 32.247 -2.905 -48.617 1.00 73.00 96 ALA A O 1
ATOM 795 N N . LYS A 1 97 ? 30.560 -4.063 -47.685 1.00 74.81 97 LYS A N 1
ATOM 796 C CA . LYS A 1 97 ? 30.549 -5.159 -48.670 1.00 74.81 97 LYS A CA 1
ATOM 797 C C . LYS A 1 97 ? 29.873 -4.775 -49.990 1.00 74.81 97 LYS A C 1
ATOM 799 O O . LYS A 1 97 ? 30.334 -5.200 -51.045 1.00 74.81 97 LYS A O 1
ATOM 804 N N . ASN A 1 98 ? 28.809 -3.969 -49.944 1.00 68.12 98 ASN A N 1
ATOM 805 C CA . ASN A 1 98 ? 27.967 -3.679 -51.113 1.00 68.12 98 ASN A CA 1
ATOM 806 C C . ASN A 1 98 ? 28.417 -2.474 -51.960 1.00 68.12 98 ASN A C 1
ATOM 808 O O . ASN A 1 98 ? 27.754 -2.150 -52.941 1.00 68.12 98 ASN A O 1
ATOM 812 N N . GLY A 1 99 ? 29.539 -1.818 -51.638 1.00 58.72 99 GLY A N 1
ATOM 813 C CA . GLY A 1 99 ? 30.191 -0.849 -52.532 1.00 58.72 99 GLY A CA 1
ATOM 814 C C . GLY A 1 99 ? 29.340 0.360 -52.954 1.00 58.72 99 GLY A C 1
ATOM 815 O O . GLY A 1 99 ? 29.638 0.988 -53.967 1.00 58.72 99 GLY A O 1
ATOM 816 N N . THR A 1 100 ? 28.280 0.704 -52.218 1.00 53.31 100 THR A N 1
ATOM 817 C CA . THR A 1 100 ? 27.418 1.849 -52.540 1.00 53.31 100 THR A CA 1
ATOM 818 C C . THR A 1 100 ? 27.782 3.067 -51.703 1.00 53.31 100 THR A C 1
ATOM 820 O O . THR A 1 100 ? 27.437 3.173 -50.526 1.00 53.31 100 THR A O 1
ATOM 823 N N . ASN A 1 101 ? 28.462 3.994 -52.373 1.00 56.50 101 ASN A N 1
ATOM 824 C CA . ASN A 1 101 ? 28.599 5.400 -52.029 1.00 56.50 101 ASN A CA 1
ATOM 825 C C . ASN A 1 101 ? 27.210 6.050 -51.862 1.00 56.50 101 ASN A C 1
ATOM 827 O O . ASN A 1 101 ? 26.487 6.213 -52.841 1.00 56.50 101 ASN A O 1
ATOM 831 N N . MET A 1 102 ? 26.850 6.417 -50.632 1.00 49.94 102 MET A N 1
ATOM 832 C CA . MET A 1 102 ? 25.813 7.412 -50.339 1.00 49.94 102 MET A CA 1
ATOM 833 C C . MET A 1 102 ? 26.295 8.280 -49.178 1.00 49.94 102 MET A C 1
ATOM 835 O O . MET A 1 102 ? 25.777 8.225 -48.065 1.00 49.94 102 MET A O 1
ATOM 839 N N . ASP A 1 103 ? 27.275 9.125 -49.474 1.00 46.72 103 ASP A N 1
ATOM 840 C CA . ASP A 1 103 ? 27.701 10.266 -48.654 1.00 46.72 103 ASP A CA 1
ATOM 841 C C . ASP A 1 103 ? 26.611 11.370 -48.545 1.00 46.72 103 ASP A C 1
ATOM 843 O O . ASP A 1 103 ? 26.892 12.533 -48.284 1.00 46.72 103 ASP A O 1
ATOM 847 N N . SER A 1 104 ? 25.332 11.043 -48.789 1.00 43.81 104 SER A N 1
ATOM 848 C CA . SER A 1 104 ? 24.244 12.024 -48.941 1.00 43.81 104 SER A CA 1
ATOM 849 C C . SER A 1 104 ? 22.934 11.692 -48.212 1.00 43.81 104 SER A C 1
ATOM 851 O O . SER A 1 104 ? 21.935 12.376 -48.421 1.00 43.81 104 SER A O 1
ATOM 853 N N . LEU A 1 105 ? 22.912 10.705 -47.304 1.00 39.94 105 LEU A N 1
ATOM 854 C CA . LEU A 1 105 ? 21.747 10.449 -46.428 1.00 39.94 105 LEU A CA 1
ATOM 855 C C . LEU A 1 105 ? 22.065 10.493 -44.926 1.00 39.94 105 LEU A C 1
ATOM 857 O O . LEU A 1 105 ? 21.329 9.936 -44.117 1.00 39.94 105 LEU A O 1
ATOM 861 N N . LEU A 1 106 ? 23.128 11.203 -44.544 1.00 42.78 106 LEU A N 1
ATOM 862 C CA . LEU A 1 106 ? 23.241 11.782 -43.197 1.00 42.78 106 LEU A CA 1
ATOM 863 C C . LEU A 1 106 ? 22.979 13.295 -43.186 1.00 42.78 106 LEU A C 1
ATOM 865 O O . LEU A 1 106 ? 23.080 13.920 -42.138 1.00 42.78 106 LEU A O 1
ATOM 869 N N . THR A 1 107 ? 22.632 13.897 -44.328 1.00 35.00 107 THR A N 1
ATOM 870 C CA . THR A 1 107 ? 22.645 15.360 -44.472 1.00 35.00 107 THR A CA 1
ATOM 871 C C . THR A 1 107 ? 21.281 16.026 -44.591 1.00 35.00 107 THR A C 1
ATOM 873 O O . THR A 1 107 ? 21.240 17.247 -44.576 1.00 35.00 107 THR A O 1
ATOM 876 N N . ASN A 1 108 ? 20.159 15.299 -44.637 1.00 35.41 108 ASN A N 1
ATOM 877 C CA . ASN A 1 108 ? 18.839 15.938 -44.728 1.00 35.41 108 ASN A CA 1
ATOM 878 C C . ASN A 1 108 ? 17.787 15.211 -43.884 1.00 35.41 108 ASN A C 1
ATOM 880 O O . ASN A 1 108 ? 17.056 14.360 -44.385 1.00 35.41 108 ASN A O 1
ATOM 884 N N . GLY A 1 109 ? 17.707 15.571 -42.601 1.00 35.47 109 GLY A N 1
ATOM 885 C CA . GLY A 1 109 ? 16.572 15.202 -41.757 1.00 35.47 109 GLY A CA 1
ATOM 886 C C . GLY A 1 109 ? 16.886 15.013 -40.281 1.00 35.47 109 GLY A C 1
ATOM 887 O O . GLY A 1 109 ? 16.499 13.986 -39.748 1.00 35.47 109 GLY A O 1
ATOM 888 N N . LEU A 1 110 ? 17.591 15.957 -39.654 1.00 34.53 110 LEU A N 1
ATOM 889 C CA . LEU A 1 110 ? 17.395 16.409 -38.267 1.00 34.53 110 LEU A CA 1
ATOM 890 C C . LEU A 1 110 ? 18.356 17.587 -38.036 1.00 34.53 110 LEU A C 1
ATOM 892 O O . LEU A 1 110 ? 19.395 17.470 -37.393 1.00 34.53 110 LEU A O 1
ATOM 896 N N . ASP A 1 111 ? 17.999 18.732 -38.618 1.00 37.38 111 ASP A N 1
ATOM 897 C CA . ASP A 1 111 ? 18.479 20.027 -38.143 1.00 37.38 111 ASP A CA 1
ATOM 898 C C . ASP A 1 111 ? 17.744 20.338 -36.830 1.00 37.38 111 ASP A C 1
ATOM 900 O O . ASP A 1 111 ? 16.664 20.924 -36.809 1.00 37.38 111 ASP A O 1
ATOM 904 N N . ILE A 1 112 ? 18.294 19.819 -35.733 1.00 36.56 112 ILE A N 1
ATOM 905 C CA . ILE A 1 112 ? 18.204 20.431 -34.410 1.00 36.56 112 ILE A CA 1
ATOM 906 C C . ILE A 1 112 ? 19.644 20.489 -33.913 1.00 36.56 112 ILE A C 1
ATOM 908 O O . ILE A 1 112 ? 20.136 19.545 -33.306 1.00 36.56 112 ILE A O 1
ATOM 912 N N . GLY A 1 113 ? 20.306 21.585 -34.288 1.00 31.64 113 GLY A N 1
ATOM 913 C CA . GLY A 1 113 ? 21.390 22.254 -33.573 1.00 31.64 113 GLY A CA 1
ATOM 914 C C . GLY A 1 113 ? 22.406 21.377 -32.846 1.00 31.64 113 GLY A C 1
ATOM 915 O O . GLY A 1 113 ? 22.133 20.875 -31.763 1.00 31.64 113 GLY A O 1
ATOM 916 N N . ASP A 1 114 ? 23.606 21.319 -33.422 1.00 40.38 114 ASP A N 1
ATOM 917 C CA . ASP A 1 114 ? 24.889 21.364 -32.713 1.00 40.38 114 ASP A CA 1
ATOM 918 C C . ASP A 1 114 ? 24.863 20.941 -31.232 1.00 40.38 114 ASP A C 1
ATOM 920 O O . ASP A 1 114 ? 24.874 21.748 -30.302 1.00 40.38 114 ASP A O 1
ATOM 924 N N . ALA A 1 115 ? 24.866 19.630 -31.030 1.00 31.75 115 ALA A N 1
ATOM 925 C CA . ALA A 1 115 ? 25.560 19.019 -29.918 1.00 31.75 115 ALA A CA 1
ATOM 926 C C . ALA A 1 115 ? 26.304 17.819 -30.494 1.00 31.75 115 ALA A C 1
ATOM 928 O O . ALA A 1 115 ? 25.721 16.767 -30.751 1.00 31.75 115 ALA A O 1
ATOM 929 N N . SER A 1 116 ? 27.592 18.021 -30.772 1.00 36.19 116 SER A N 1
ATOM 930 C CA . SER A 1 116 ? 28.623 16.984 -30.741 1.00 36.19 116 SER A CA 1
ATOM 931 C C . SER A 1 116 ? 28.123 15.675 -30.119 1.00 36.19 116 SER A C 1
ATOM 933 O O . SER A 1 116 ? 27.884 15.634 -28.914 1.00 36.19 116 SER A O 1
ATOM 935 N N . SER A 1 117 ? 28.016 14.625 -30.941 1.00 45.75 117 SER A N 1
ATOM 936 C CA . SER A 1 117 ? 28.276 13.234 -30.562 1.00 45.75 117 SER A CA 1
ATOM 937 C C . SER A 1 117 ? 28.027 12.931 -29.083 1.00 45.75 117 SER A C 1
ATOM 939 O O . SER A 1 117 ? 28.972 12.865 -28.298 1.00 45.75 117 SER A O 1
ATOM 941 N N . VAL A 1 118 ? 26.773 12.712 -28.705 1.00 36.66 118 VAL A N 1
ATOM 942 C CA . VAL A 1 118 ? 26.492 12.024 -27.450 1.00 36.66 118 VAL A CA 1
ATOM 943 C C . VAL A 1 118 ? 26.215 10.572 -27.824 1.00 36.66 118 VAL A C 1
ATOM 945 O O . VAL A 1 118 ? 25.115 10.260 -28.289 1.00 36.66 118 VAL A O 1
ATOM 948 N N . PRO A 1 119 ? 27.203 9.662 -27.701 1.00 41.50 119 PRO A N 1
ATOM 949 C CA . PRO A 1 119 ? 26.899 8.250 -27.783 1.00 41.50 119 PRO A CA 1
ATOM 950 C C . PRO A 1 119 ? 25.869 7.970 -26.690 1.00 41.50 119 PRO A C 1
ATOM 952 O O . PRO A 1 119 ? 25.984 8.486 -25.580 1.00 41.50 119 PRO A O 1
ATOM 955 N N . VAL A 1 120 ? 24.877 7.128 -26.975 1.00 44.41 120 VAL A N 1
ATOM 956 C CA . VAL A 1 120 ? 23.833 6.713 -26.013 1.00 44.41 120 VAL A CA 1
ATOM 957 C C . VAL A 1 120 ? 24.423 6.228 -24.667 1.00 44.41 120 VAL A C 1
ATOM 959 O O . VAL A 1 120 ? 23.737 6.233 -23.649 1.00 44.41 120 VAL A O 1
ATOM 962 N N . GLN A 1 121 ? 25.722 5.913 -24.635 1.00 41.72 121 GLN A N 1
ATOM 963 C CA . GLN A 1 121 ? 26.540 5.719 -23.435 1.00 41.72 121 GLN A CA 1
ATOM 964 C C . GLN A 1 121 ? 26.438 6.847 -22.385 1.00 41.72 121 GLN A C 1
ATOM 966 O O . GLN A 1 121 ? 26.598 6.564 -21.203 1.00 41.72 121 GLN A O 1
ATOM 971 N N . GLN A 1 122 ? 26.128 8.093 -22.757 1.00 35.66 122 GLN A N 1
ATOM 972 C CA . GLN A 1 122 ? 26.090 9.223 -21.815 1.00 35.66 122 GLN A CA 1
ATOM 973 C C . GLN A 1 122 ? 24.753 9.387 -21.070 1.00 35.66 122 GLN A C 1
ATOM 975 O O . GLN A 1 122 ? 24.638 10.227 -20.184 1.00 35.66 122 GLN A O 1
ATOM 980 N N . ILE A 1 123 ? 23.739 8.571 -21.386 1.00 44.12 123 ILE A N 1
ATOM 981 C CA . ILE A 1 123 ? 22.454 8.559 -20.659 1.00 44.12 123 ILE A CA 1
ATOM 982 C C . ILE A 1 123 ? 22.536 7.669 -19.394 1.00 44.12 123 ILE A C 1
ATOM 984 O O . ILE A 1 123 ? 21.638 7.681 -18.555 1.00 44.12 123 ILE A O 1
ATOM 988 N N . TYR A 1 124 ? 23.639 6.935 -19.211 1.00 39.09 124 TYR A N 1
ATOM 989 C CA . TYR A 1 124 ? 23.892 6.035 -18.081 1.00 39.09 124 TYR A CA 1
ATOM 990 C C . TYR A 1 124 ? 25.098 6.486 -17.230 1.00 39.09 124 TYR A C 1
ATOM 992 O O . TYR A 1 124 ? 25.971 5.680 -16.917 1.00 39.09 124 TYR A O 1
ATOM 1000 N N . GLU A 1 125 ? 25.168 7.747 -16.795 1.00 40.56 125 GLU A N 1
ATOM 1001 C CA . GLU A 1 125 ? 25.974 8.035 -15.596 1.00 40.56 125 GLU A CA 1
ATOM 1002 C C . GLU A 1 125 ? 25.157 7.666 -14.345 1.00 40.56 125 GLU A C 1
ATOM 1004 O O . GLU A 1 125 ? 24.014 8.115 -14.196 1.00 40.56 125 GLU A O 1
ATOM 1009 N N . PRO A 1 126 ? 25.673 6.808 -13.442 1.00 41.41 126 PRO A N 1
ATOM 1010 C CA . PRO A 1 126 ? 24.999 6.554 -12.182 1.00 41.41 126 PRO A CA 1
ATOM 1011 C C . PRO A 1 126 ? 24.972 7.867 -11.399 1.00 41.41 126 PRO A C 1
ATOM 1013 O O . PRO A 1 126 ? 26.017 8.466 -11.169 1.00 41.41 126 PRO A O 1
ATOM 1016 N N . LEU A 1 127 ? 23.787 8.302 -10.965 1.00 44.19 127 LEU A N 1
ATOM 1017 C CA . LEU A 1 127 ? 23.659 9.351 -9.955 1.00 44.19 127 LEU A CA 1
ATOM 1018 C C . LEU A 1 127 ? 24.361 8.858 -8.681 1.00 44.19 127 LEU A C 1
ATOM 1020 O O . LEU A 1 127 ? 23.753 8.183 -7.850 1.00 44.19 127 LEU A O 1
ATOM 1024 N N . THR A 1 128 ? 25.657 9.130 -8.546 1.00 45.16 128 THR A N 1
ATOM 1025 C CA . THR A 1 128 ? 26.365 8.968 -7.282 1.00 45.16 128 THR A CA 1
ATOM 1026 C C . THR A 1 128 ? 25.896 10.098 -6.383 1.00 45.16 128 THR A C 1
ATOM 1028 O O . THR A 1 1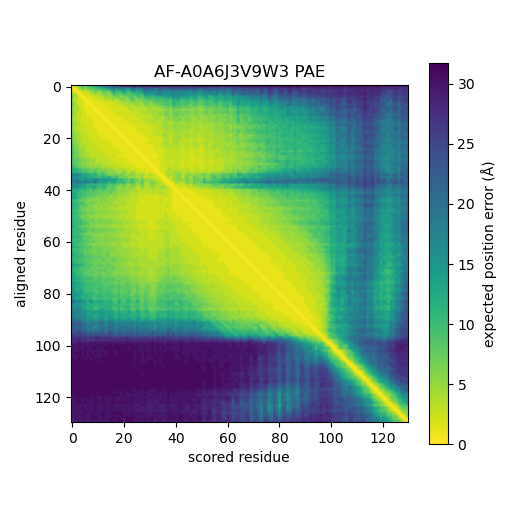28 ? 26.198 11.266 -6.611 1.00 45.16 128 THR A O 1
ATOM 1031 N N . SER A 1 129 ? 25.084 9.712 -5.408 1.00 41.56 129 SER A N 1
ATOM 1032 C CA . SER A 1 129 ? 24.575 10.516 -4.304 1.00 41.56 129 SER A CA 1
ATOM 1033 C C . SER A 1 129 ? 25.671 11.348 -3.633 1.00 41.56 129 SER A C 1
ATOM 1035 O O . SER A 1 129 ? 26.687 10.790 -3.212 1.00 41.56 129 SER A O 1
ATOM 1037 N N . GLY A 1 130 ? 25.422 12.654 -3.517 1.00 35.94 130 GLY A N 1
ATOM 1038 C CA . GLY A 1 130 ? 25.978 13.509 -2.465 1.00 35.94 130 GLY A CA 1
ATOM 1039 C C . GLY A 1 130 ? 25.066 13.537 -1.246 1.00 35.94 130 GLY A C 1
ATOM 1040 O O . GLY A 1 130 ? 23.872 13.188 -1.402 1.00 35.94 130 GLY A O 1
#

Foldseek 3Di:
DPPVVVVVVVVVVVVVVVVVVVVVVVLVCVLVVHPCVVDDPVRNVVSVVVNVVVVVVVVVVVVVVVVVVVVVVVVVVVVVLVVVVVVVVVVVVVCVVVPDDDPPVVPPDDPDDDDPDDRPVVVDDPPPDD

Mean predicted aligned error: 13.63 Å

Secondary structure (DSSP, 8-state):
--HHHHHHHHHHHHHHHHHHHHHHHHHHHHHTT-SGGGS-HHHHHHHHHHHHHHHHHHHHHHHHHHHHHHHHHHHHHHHHHHHHHHHHHHHHHHHHHHT---TTSSSSS----------GGGG-------

Solvent-accessible surface area (backbone atoms only — not comparable to full-atom values): 7935 Å² total; per-residue (Å²): 134,63,70,71,59,53,52,56,46,54,54,52,49,54,52,51,53,49,54,52,50,53,52,51,52,50,51,50,39,41,78,72,72,35,81,53,90,80,47,53,73,71,52,50,50,51,52,49,52,52,52,50,52,52,50,50,54,53,49,52,54,52,51,51,52,48,52,52,51,53,51,52,52,50,52,50,49,52,52,53,50,53,52,50,54,53,49,53,52,51,54,53,53,52,46,69,71,65,73,66,89,65,98,67,78,89,76,79,88,76,94,72,73,95,68,80,86,74,60,78,73,73,80,67,68,77,86,76,81,128

pLDDT: mean 79.75, std 23.08, range [31.64, 98.62]